Protein AF-A0A6P7SCD4-F1 (afdb_monomer_lite)

Foldseek 3Di:
DPPDPPVVVVVVVCVVVPPDPVWQPLVQLLVLLVVCLVVPNDVVLVCVCVVCVVPVPDQKDWDDRPRGPKIKIKGKDPPPVVPPDDDDVDQDWIKMWMAIDPVRQIFIAIDSDRSVRHSVRVNVSSVVSSVCSVVPVDDID

Structure (mmCIF, N/CA/C/O backbone):
data_AF-A0A6P7SCD4-F1
#
_entry.id   AF-A0A6P7SCD4-F1
#
loop_
_atom_site.group_PDB
_atom_site.id
_atom_site.type_symbol
_atom_site.label_atom_id
_atom_site.label_alt_id
_atom_site.label_comp_id
_atom_site.label_asym_id
_atom_site.label_entity_id
_atom_site.label_seq_id
_atom_site.pdbx_PDB_ins_code
_atom_site.Cartn_x
_atom_site.Cartn_y
_atom_site.Cartn_z
_atom_site.occupancy
_atom_site.B_iso_or_equiv
_atom_site.auth_seq_id
_atom_site.auth_comp_id
_atom_site.auth_asym_id
_atom_site.auth_atom_id
_atom_site.pdbx_PDB_model_num
ATOM 1 N N . MET A 1 1 ? -42.123 -0.696 -23.669 1.00 44.25 1 MET A N 1
ATOM 2 C CA . MET A 1 1 ? -41.324 -1.163 -22.516 1.00 44.25 1 MET A CA 1
ATOM 3 C C . MET A 1 1 ? -40.152 -0.216 -22.300 1.00 44.25 1 MET A C 1
ATOM 5 O O . MET A 1 1 ? -39.123 -0.370 -22.935 1.00 44.25 1 MET A O 1
ATOM 9 N N . ARG A 1 2 ? -40.316 0.814 -21.466 1.00 49.16 2 ARG A N 1
ATOM 10 C CA . ARG A 1 2 ? -39.199 1.643 -20.993 1.00 49.16 2 ARG A CA 1
ATOM 11 C C . ARG A 1 2 ? -39.027 1.356 -19.509 1.00 49.16 2 ARG A C 1
ATOM 13 O O . ARG A 1 2 ? -39.334 2.193 -18.669 1.00 49.16 2 ARG A O 1
ATOM 20 N N . LEU A 1 3 ? -38.621 0.120 -19.206 1.00 40.41 3 LEU A N 1
ATOM 21 C CA . LEU A 1 3 ? -38.104 -0.202 -17.885 1.00 40.41 3 LEU A CA 1
ATOM 22 C C . LEU A 1 3 ? -36.753 0.510 -17.752 1.00 40.41 3 LEU A C 1
ATOM 24 O O . LEU A 1 3 ? -35.711 0.026 -18.172 1.00 40.41 3 LEU A O 1
ATOM 28 N N . SER A 1 4 ? -36.840 1.708 -17.187 1.00 50.75 4 SER A N 1
ATOM 29 C CA . SER A 1 4 ? -36.096 2.024 -15.981 1.00 50.75 4 SER A CA 1
ATOM 30 C C . SER A 1 4 ? -34.569 2.099 -16.094 1.00 50.75 4 SER A C 1
ATOM 32 O O . SER A 1 4 ? -33.840 1.328 -15.479 1.00 50.75 4 SER A O 1
ATOM 34 N N . ILE A 1 5 ? -34.096 3.198 -16.688 1.00 52.06 5 ILE A N 1
ATOM 35 C CA . ILE A 1 5 ? -32.811 3.817 -16.297 1.00 52.06 5 ILE A CA 1
ATOM 36 C C . ILE A 1 5 ? -32.795 4.087 -14.776 1.00 52.06 5 ILE A C 1
ATOM 38 O O . ILE A 1 5 ? -31.764 3.960 -14.125 1.00 52.06 5 ILE A O 1
ATOM 42 N N . VAL A 1 6 ? -33.969 4.338 -14.184 1.00 51.34 6 VAL A N 1
ATOM 43 C CA . VAL A 1 6 ? -34.157 4.434 -12.729 1.00 51.34 6 VAL A CA 1
ATOM 44 C C . VAL A 1 6 ? -33.889 3.097 -12.015 1.00 51.34 6 VAL A C 1
ATOM 46 O O . VAL A 1 6 ? -33.318 3.109 -10.937 1.00 51.34 6 VAL A O 1
ATOM 49 N N . PHE A 1 7 ? -34.202 1.938 -12.611 1.00 47.56 7 PHE A N 1
ATOM 50 C CA . PHE A 1 7 ? -33.902 0.629 -12.002 1.00 47.56 7 PHE A CA 1
ATOM 51 C C . PHE A 1 7 ? -32.413 0.313 -12.065 1.00 47.56 7 PHE A C 1
ATOM 53 O O . PHE A 1 7 ? -31.911 -0.317 -11.148 1.00 47.56 7 PHE A O 1
ATOM 60 N N . LEU A 1 8 ? -31.703 0.747 -13.110 1.00 49.06 8 LEU A N 1
ATOM 61 C CA . LEU A 1 8 ? -30.249 0.581 -13.180 1.00 49.06 8 LEU A CA 1
ATOM 62 C C . LEU A 1 8 ? -29.540 1.426 -12.115 1.00 49.06 8 LEU A C 1
ATOM 64 O O . LEU A 1 8 ? -28.629 0.929 -11.463 1.00 49.06 8 LEU A O 1
ATOM 68 N N . LEU A 1 9 ? -30.003 2.656 -11.873 1.00 45.72 9 LEU A N 1
ATOM 69 C CA . LEU A 1 9 ? -29.487 3.483 -10.777 1.00 45.72 9 LEU A CA 1
ATOM 70 C C . LEU A 1 9 ? -29.832 2.904 -9.399 1.00 45.72 9 LEU A C 1
ATOM 72 O O . LEU A 1 9 ? -28.963 2.884 -8.535 1.00 45.72 9 LEU A O 1
ATOM 76 N N . VAL A 1 10 ? -31.043 2.363 -9.218 1.00 50.09 10 VAL A N 1
ATOM 77 C CA . VAL A 1 10 ? -31.446 1.680 -7.975 1.00 50.09 10 VAL A CA 1
ATOM 78 C C . VAL A 1 10 ? -30.695 0.360 -7.775 1.00 50.09 10 VAL A C 1
ATOM 80 O O . VAL A 1 10 ? -30.391 0.013 -6.646 1.00 50.09 10 VAL A O 1
ATOM 83 N N . LEU A 1 11 ? -30.333 -0.368 -8.835 1.00 46.22 11 LEU A N 1
ATOM 84 C CA . LEU A 1 11 ? -29.550 -1.606 -8.728 1.00 46.22 11 LEU A CA 1
ATOM 85 C C . LEU A 1 11 ? -28.087 -1.341 -8.370 1.00 46.22 11 LEU A C 1
ATOM 87 O O . LEU A 1 11 ? -27.510 -2.126 -7.626 1.00 46.22 11 LEU A O 1
ATOM 91 N N . VAL A 1 12 ? -27.498 -0.236 -8.839 1.00 49.31 12 VAL A N 1
ATOM 92 C CA . VAL A 1 12 ? -26.129 0.147 -8.452 1.00 49.31 12 VAL A CA 1
ATOM 93 C C . VAL A 1 12 ? -26.093 0.698 -7.023 1.00 49.31 12 VAL A C 1
ATOM 95 O O . VAL A 1 12 ? -25.154 0.396 -6.292 1.00 49.31 12 VAL A O 1
ATOM 98 N N . THR A 1 13 ? -27.123 1.425 -6.573 1.00 49.06 13 THR A N 1
ATOM 99 C CA . THR A 1 13 ? -27.209 1.848 -5.163 1.00 49.06 13 THR A 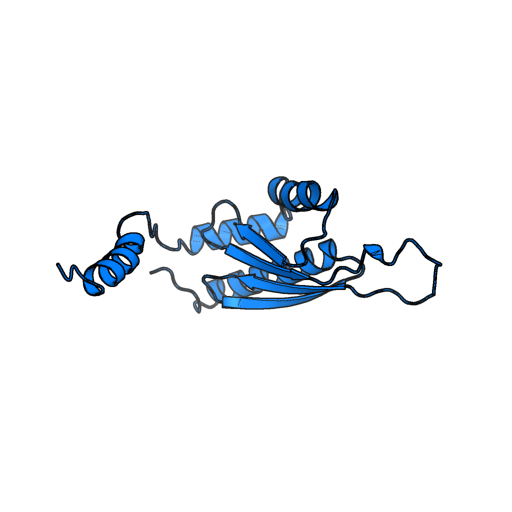CA 1
ATOM 100 C C . THR A 1 13 ? -27.624 0.712 -4.221 1.00 49.06 13 THR A C 1
ATOM 102 O O . THR A 1 13 ? -27.161 0.681 -3.084 1.00 49.06 13 THR A O 1
ATOM 105 N N . ALA A 1 14 ? -28.412 -0.266 -4.683 1.00 43.50 14 ALA A N 1
ATOM 106 C CA . ALA A 1 14 ? -28.784 -1.450 -3.904 1.00 43.50 14 ALA A CA 1
ATOM 107 C C . ALA A 1 14 ? -27.677 -2.517 -3.844 1.00 43.50 14 ALA A C 1
ATOM 109 O O . ALA A 1 14 ? -27.632 -3.271 -2.873 1.00 43.50 14 ALA A O 1
ATOM 110 N N . TYR A 1 15 ? -26.744 -2.560 -4.805 1.00 46.03 15 TYR A N 1
ATOM 111 C CA . TYR A 1 15 ? -25.574 -3.448 -4.716 1.00 46.03 15 TYR A CA 1
ATOM 112 C C . TYR A 1 15 ? -24.626 -3.068 -3.569 1.00 46.03 15 TYR A C 1
ATOM 114 O O . TYR A 1 15 ? -23.907 -3.923 -3.067 1.00 46.03 15 TYR A O 1
ATOM 122 N N . CYS A 1 16 ? -24.675 -1.821 -3.089 1.00 45.34 16 CYS A N 1
ATOM 123 C CA . CYS A 1 16 ? -24.012 -1.427 -1.842 1.00 45.34 16 CYS A CA 1
ATOM 124 C C . CYS A 1 16 ? -24.849 -1.712 -0.582 1.00 45.34 16 CYS A C 1
ATOM 126 O O . CYS A 1 16 ? -24.334 -1.561 0.521 1.00 45.34 16 CYS A O 1
ATOM 128 N N . GLN A 1 17 ? -26.125 -2.101 -0.708 1.00 44.09 17 GLN A N 1
ATOM 129 C CA . GLN A 1 17 ? -26.982 -2.423 0.440 1.00 44.09 17 GLN A CA 1
ATOM 130 C C . GLN A 1 17 ? -27.073 -3.922 0.754 1.00 44.09 17 GLN A C 1
ATOM 132 O O . GLN A 1 17 ? -27.528 -4.254 1.845 1.00 44.09 17 GLN A O 1
ATOM 137 N N . PHE A 1 18 ? -26.662 -4.822 -0.149 1.00 43.56 18 PHE A N 1
ATOM 138 C CA . PHE A 1 18 ? -26.912 -6.263 0.020 1.00 43.56 18 PHE A CA 1
ATOM 139 C C . PHE A 1 18 ? -25.687 -7.180 0.096 1.00 43.56 18 PHE A C 1
ATOM 141 O O . PHE A 1 18 ? -25.849 -8.314 0.533 1.00 43.56 18 PHE A O 1
ATOM 148 N N . ASP A 1 19 ? -24.479 -6.698 -0.193 1.00 37.69 19 ASP A N 1
ATOM 149 C CA . ASP A 1 19 ? -23.244 -7.426 0.112 1.00 37.69 19 ASP A CA 1
ATOM 150 C C . ASP A 1 19 ? -22.363 -6.557 1.009 1.00 37.69 19 ASP A C 1
ATOM 152 O O . ASP A 1 19 ? -21.518 -5.803 0.541 1.00 37.69 19 ASP A O 1
ATOM 156 N N . SER A 1 20 ? -22.623 -6.642 2.316 1.00 41.56 20 SER A N 1
ATOM 157 C CA . SER A 1 20 ? -21.670 -6.319 3.378 1.00 41.56 20 SER A CA 1
ATOM 158 C C . SER A 1 20 ? -20.832 -5.046 3.151 1.00 41.56 20 SER A C 1
ATOM 160 O O . SER A 1 20 ? -19.620 -5.090 2.945 1.00 41.56 20 SER A O 1
ATOM 162 N N . CYS A 1 21 ? -21.447 -3.877 3.340 1.00 44.00 21 CYS A N 1
ATOM 163 C CA . CYS A 1 21 ? -20.748 -2.837 4.094 1.00 44.00 21 CYS A CA 1
ATOM 164 C C . CYS A 1 21 ? -20.690 -3.293 5.566 1.00 44.00 21 CYS A C 1
ATOM 166 O O . CYS A 1 21 ? -21.303 -2.671 6.432 1.00 44.00 21 CYS A O 1
ATOM 168 N N . GLU A 1 22 ? -20.023 -4.418 5.857 1.00 46.44 22 GLU A N 1
ATOM 169 C CA . GLU A 1 22 ? -19.469 -4.639 7.190 1.00 46.44 22 GLU A CA 1
ATOM 170 C C . GLU A 1 22 ? -18.603 -3.416 7.456 1.00 46.44 22 GLU A C 1
ATOM 172 O O . GLU A 1 22 ? -17.693 -3.106 6.681 1.00 46.44 22 GLU A O 1
ATOM 177 N N . GLY A 1 23 ? -19.021 -2.649 8.465 1.00 52.06 23 GLY A N 1
ATOM 178 C CA . GLY A 1 23 ? -18.502 -1.326 8.759 1.00 52.06 23 GLY A CA 1
ATOM 179 C C . GLY A 1 23 ? -16.988 -1.319 8.683 1.00 52.06 23 GLY A C 1
ATOM 180 O O . GLY A 1 23 ? -16.331 -2.288 9.061 1.00 52.06 23 GLY A O 1
ATOM 181 N N . PHE A 1 24 ? -16.439 -0.228 8.157 1.00 63.69 24 PHE A N 1
ATOM 182 C CA . PHE A 1 24 ? -15.015 0.046 8.225 1.00 63.69 24 PHE A CA 1
ATOM 183 C C . PHE A 1 24 ? -14.597 0.016 9.704 1.00 63.69 24 PHE A C 1
ATOM 185 O O . PHE A 1 24 ? -14.649 1.035 10.394 1.00 63.69 24 PHE A O 1
ATOM 192 N N . ASP A 1 25 ? -14.253 -1.170 10.213 1.00 76.88 25 ASP A N 1
ATOM 193 C CA . ASP A 1 25 ? -13.822 -1.356 11.587 1.00 76.88 25 ASP A CA 1
ATOM 194 C C . ASP A 1 25 ? -12.429 -0.757 11.660 1.00 76.88 25 ASP A C 1
ATOM 196 O O . ASP A 1 25 ? -11.422 -1.352 11.261 1.00 76.88 25 ASP A O 1
ATOM 200 N N . VAL A 1 26 ? -12.407 0.490 12.114 1.00 78.00 26 VAL A N 1
ATOM 201 C CA . VAL A 1 26 ? -11.209 1.304 12.246 1.00 78.00 26 VAL A CA 1
ATOM 202 C C . VAL A 1 26 ? -10.177 0.606 13.122 1.00 78.00 26 VAL A C 1
ATOM 204 O O . VAL A 1 26 ? -8.990 0.670 12.817 1.00 78.00 26 VAL A O 1
ATOM 207 N N . GLN A 1 27 ? -10.607 -0.077 14.186 1.00 81.88 27 GLN A N 1
ATOM 208 C CA . GLN A 1 27 ? -9.703 -0.719 15.140 1.00 81.88 27 GLN A CA 1
ATOM 209 C C . GLN A 1 27 ? -9.088 -1.981 14.540 1.00 81.88 27 GLN A C 1
ATOM 211 O O . GLN A 1 27 ? -7.870 -2.164 14.604 1.00 81.88 27 GLN A O 1
ATOM 216 N N . GLN A 1 28 ? -9.900 -2.817 13.890 1.00 83.06 28 GLN A N 1
ATOM 217 C CA . GLN A 1 28 ? -9.404 -3.983 13.160 1.00 83.06 28 GLN A CA 1
ATOM 218 C C . GLN A 1 28 ? -8.483 -3.565 12.006 1.00 83.06 28 GLN A C 1
ATOM 220 O O . GLN A 1 28 ? -7.412 -4.149 11.823 1.00 83.06 28 GLN A O 1
ATOM 225 N N . THR A 1 29 ? -8.871 -2.533 11.255 1.00 82.25 29 THR A N 1
ATOM 226 C CA . THR A 1 29 ? -8.088 -1.994 10.136 1.00 82.25 29 THR A CA 1
ATOM 227 C C . THR A 1 29 ? -6.752 -1.445 10.625 1.00 82.25 29 THR A C 1
ATOM 229 O O . THR A 1 29 ? -5.715 -1.798 10.070 1.00 82.25 29 THR A O 1
ATOM 232 N N . LEU A 1 30 ? -6.746 -0.664 11.708 1.00 85.50 30 LEU A N 1
ATOM 233 C CA . LEU A 1 30 ? -5.531 -0.142 12.335 1.00 85.50 30 LEU A CA 1
ATOM 234 C C . LEU A 1 30 ? -4.606 -1.268 12.810 1.00 85.50 30 LEU A C 1
ATOM 236 O O . LEU A 1 30 ? -3.411 -1.251 12.514 1.00 85.50 30 LEU A O 1
ATOM 240 N N . ALA A 1 31 ? -5.149 -2.279 13.494 1.00 86.81 31 ALA A N 1
ATOM 241 C CA . ALA A 1 31 ? -4.373 -3.428 13.955 1.00 86.81 31 ALA A CA 1
ATOM 242 C C . ALA A 1 31 ? -3.723 -4.185 12.785 1.00 86.81 31 ALA A C 1
ATOM 244 O O . ALA A 1 31 ? -2.564 -4.596 12.871 1.00 86.81 31 ALA A O 1
ATOM 245 N N . LYS A 1 32 ? -4.443 -4.329 11.667 1.00 86.62 32 LYS A N 1
ATOM 246 C CA . LYS A 1 32 ? -3.926 -4.981 10.459 1.00 86.62 32 LYS A CA 1
ATOM 247 C C . LYS A 1 32 ? -2.908 -4.135 9.708 1.00 86.62 32 LYS A C 1
ATOM 249 O O . LYS A 1 32 ? -1.917 -4.689 9.240 1.00 86.62 32 LYS A O 1
ATOM 254 N N . ILE A 1 33 ? -3.098 -2.818 9.632 1.00 85.69 33 ILE A N 1
ATOM 255 C CA . ILE A 1 33 ? -2.094 -1.902 9.076 1.00 85.69 33 ILE A CA 1
ATOM 256 C C . ILE A 1 33 ? -0.788 -2.024 9.863 1.00 85.69 33 ILE A C 1
ATOM 258 O O . ILE A 1 33 ? 0.253 -2.273 9.258 1.00 85.69 33 ILE A O 1
ATOM 262 N N . ARG A 1 34 ? -0.847 -1.945 11.198 1.00 87.44 34 ARG A N 1
ATOM 263 C CA . ARG A 1 34 ? 0.328 -2.107 12.069 1.00 87.44 34 ARG A CA 1
ATOM 264 C C . ARG A 1 34 ? 1.011 -3.450 11.864 1.00 87.44 34 ARG A C 1
ATOM 266 O O . ARG A 1 34 ? 2.220 -3.500 11.667 1.00 87.44 34 ARG A O 1
ATOM 273 N N . GLU A 1 35 ? 0.234 -4.531 11.812 1.00 87.06 35 GLU A N 1
ATOM 274 C CA . GLU A 1 35 ? 0.763 -5.867 11.536 1.00 87.06 35 GLU A CA 1
ATOM 275 C C . GLU A 1 35 ? 1.519 -5.922 10.194 1.00 87.06 35 GLU A C 1
ATOM 277 O O . GLU A 1 35 ? 2.609 -6.494 10.126 1.00 87.06 35 GLU A O 1
ATOM 282 N N . VAL A 1 36 ? 0.968 -5.317 9.137 1.00 84.94 36 VAL A N 1
ATOM 283 C CA . VAL A 1 36 ? 1.597 -5.254 7.806 1.00 84.94 36 VAL A CA 1
ATOM 284 C C . VAL A 1 36 ? 2.847 -4.370 7.808 1.00 84.94 36 VAL A C 1
ATOM 286 O O . VAL A 1 36 ? 3.828 -4.709 7.143 1.00 84.94 36 VAL A O 1
ATOM 289 N N . LEU A 1 37 ? 2.845 -3.261 8.548 1.00 85.31 37 LEU A N 1
ATOM 290 C CA . LEU A 1 37 ? 3.995 -2.363 8.660 1.00 85.31 37 LEU A CA 1
ATOM 291 C C . LEU A 1 37 ? 5.149 -2.995 9.454 1.00 85.31 37 LEU A C 1
ATOM 293 O O . LEU A 1 37 ? 6.304 -2.843 9.053 1.00 85.31 37 LEU A O 1
ATOM 297 N N . GLU A 1 38 ? 4.855 -3.739 10.524 1.00 85.12 38 GLU A N 1
ATOM 298 C CA . GLU A 1 38 ? 5.856 -4.406 11.371 1.00 85.12 38 GLU A CA 1
ATOM 299 C C . GLU A 1 38 ? 6.415 -5.686 10.741 1.00 85.12 38 GLU A C 1
ATOM 301 O O . GLU A 1 38 ? 7.630 -5.875 10.662 1.00 85.12 38 GLU A O 1
ATOM 306 N N . LYS A 1 39 ? 5.536 -6.588 10.283 1.00 83.31 39 LYS A N 1
ATOM 307 C CA . LYS A 1 39 ? 5.940 -7.892 9.721 1.00 83.31 39 LYS A CA 1
ATOM 308 C C . LYS A 1 39 ? 6.344 -7.793 8.249 1.00 83.31 39 LYS A C 1
ATOM 310 O O . LYS A 1 39 ? 6.849 -8.762 7.673 1.00 83.31 39 LYS A O 1
ATOM 315 N N . GLY A 1 40 ? 6.124 -6.628 7.645 1.00 74.88 40 GLY A N 1
ATOM 316 C CA . GLY A 1 40 ? 6.241 -6.404 6.218 1.00 74.88 40 GLY A CA 1
ATOM 317 C C . GLY A 1 40 ? 5.083 -7.027 5.442 1.00 74.88 40 GLY A C 1
ATOM 318 O O . GLY A 1 40 ? 4.272 -7.809 5.944 1.00 74.88 40 GLY A O 1
ATOM 319 N N . PHE A 1 41 ? 5.026 -6.701 4.155 1.00 71.19 41 PHE A N 1
ATOM 320 C CA . PHE A 1 41 ? 4.004 -7.245 3.282 1.00 71.19 41 PHE A CA 1
ATOM 321 C C . PHE A 1 41 ? 4.170 -8.772 3.141 1.00 71.19 41 PHE A C 1
ATOM 323 O O . PHE A 1 41 ? 5.185 -9.264 2.638 1.00 71.19 41 PHE A O 1
ATOM 330 N N . GLY A 1 42 ? 3.180 -9.525 3.634 1.00 65.12 42 GLY A N 1
ATOM 331 C CA . GLY A 1 42 ? 3.250 -10.980 3.796 1.00 65.12 42 GLY A CA 1
ATOM 332 C C . GLY A 1 42 ? 3.421 -11.778 2.496 1.00 65.12 42 GLY A C 1
ATOM 333 O O . GLY A 1 42 ? 3.513 -11.245 1.389 1.00 65.12 42 GLY A O 1
ATOM 334 N N . ASN A 1 43 ? 3.412 -13.111 2.610 1.00 64.56 43 ASN A N 1
ATOM 335 C CA . ASN A 1 43 ? 3.633 -14.011 1.470 1.00 64.56 43 ASN A CA 1
ATOM 336 C C . ASN A 1 43 ? 2.646 -13.811 0.311 1.00 64.56 43 ASN A C 1
ATOM 338 O O . ASN A 1 43 ? 3.011 -14.101 -0.821 1.00 64.56 43 ASN A O 1
ATOM 342 N N . LYS A 1 44 ? 1.425 -13.314 0.550 1.00 62.38 44 LYS A N 1
ATOM 343 C CA . LYS A 1 44 ? 0.468 -12.995 -0.522 1.00 62.38 44 LYS A CA 1
ATOM 344 C C . LYS A 1 44 ? 0.910 -11.787 -1.341 1.00 62.38 44 LYS A C 1
ATOM 346 O O . LYS A 1 44 ? 0.827 -11.840 -2.557 1.00 62.38 44 LYS A O 1
ATOM 351 N N . PHE A 1 45 ? 1.463 -10.760 -0.703 1.00 65.44 45 PHE A N 1
ATOM 352 C CA . PHE A 1 45 ? 2.056 -9.619 -1.393 1.00 65.44 45 PHE A CA 1
ATOM 353 C C . PHE A 1 45 ? 3.333 -10.041 -2.113 1.00 65.44 45 PHE A C 1
ATOM 355 O O . PHE A 1 45 ? 3.486 -9.775 -3.297 1.00 65.44 45 PHE A O 1
ATOM 362 N N . LYS A 1 46 ? 4.203 -10.825 -1.462 1.00 63.84 46 LYS A N 1
ATOM 363 C CA . LYS A 1 46 ? 5.345 -11.433 -2.156 1.00 63.84 46 LYS A CA 1
ATOM 364 C C . LYS A 1 46 ? 4.904 -12.293 -3.333 1.00 63.84 46 LYS A C 1
ATOM 366 O O . LYS A 1 46 ? 5.577 -12.238 -4.336 1.00 63.84 46 LYS A O 1
ATOM 371 N N . LYS A 1 47 ? 3.797 -13.040 -3.259 1.00 63.78 47 LYS A N 1
ATOM 372 C CA . LYS A 1 47 ? 3.243 -13.843 -4.367 1.00 63.78 47 LYS A CA 1
ATOM 373 C C . LYS A 1 47 ? 2.543 -13.011 -5.434 1.00 63.78 47 LYS A C 1
ATOM 375 O O . LYS A 1 47 ? 2.645 -13.379 -6.592 1.00 63.78 47 LYS A O 1
ATOM 380 N N . PHE A 1 48 ? 1.865 -11.926 -5.073 1.00 63.28 48 PHE A N 1
ATOM 381 C CA . PHE A 1 48 ? 1.329 -10.950 -6.016 1.00 63.28 48 PHE A CA 1
ATOM 382 C C . PHE A 1 48 ? 2.497 -10.384 -6.811 1.00 63.28 48 PHE A C 1
ATOM 384 O O . PHE A 1 48 ? 2.571 -10.573 -8.017 1.00 63.28 48 PHE A O 1
ATOM 391 N 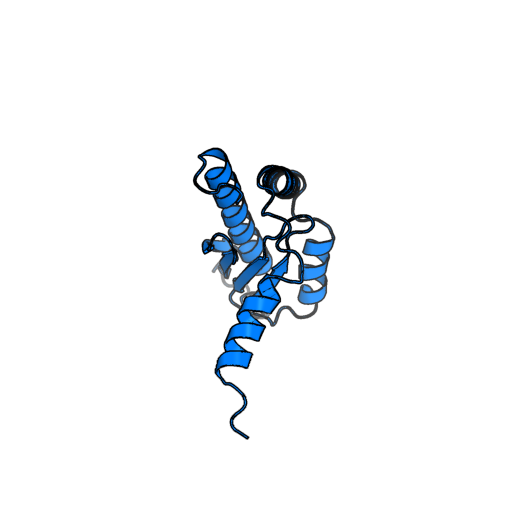N . PHE A 1 49 ? 3.513 -9.872 -6.118 1.00 61.09 49 PHE A N 1
ATOM 392 C CA . PHE A 1 49 ? 4.698 -9.391 -6.795 1.00 61.09 49 PHE A CA 1
ATOM 393 C C . PHE A 1 49 ? 5.477 -10.506 -7.481 1.00 61.09 49 PHE A C 1
ATOM 395 O O . PHE A 1 49 ? 5.961 -10.256 -8.559 1.00 61.09 49 PHE A O 1
ATOM 402 N N . HIS A 1 50 ? 5.558 -11.731 -6.953 1.00 56.22 50 HIS A N 1
ATOM 403 C CA . HIS A 1 50 ? 6.341 -12.826 -7.539 1.00 56.22 50 HIS A CA 1
ATOM 404 C C . HIS A 1 50 ? 5.665 -13.454 -8.768 1.00 56.22 50 HIS A C 1
ATOM 406 O O . HIS A 1 50 ? 6.316 -13.712 -9.780 1.00 56.22 50 HIS A O 1
ATOM 412 N N . GLY A 1 51 ? 4.349 -13.655 -8.699 1.00 53.69 51 GLY A N 1
ATOM 413 C CA . GLY A 1 51 ? 3.508 -14.089 -9.812 1.00 53.69 51 GLY A CA 1
ATOM 414 C C . GLY A 1 51 ? 3.510 -13.066 -10.940 1.00 53.69 51 GLY A C 1
ATOM 415 O O . GLY A 1 51 ? 3.549 -13.453 -12.105 1.00 53.69 51 GLY A O 1
ATOM 416 N N . ILE A 1 52 ? 3.602 -11.782 -10.590 1.00 50.03 52 ILE A N 1
ATOM 417 C CA . ILE A 1 52 ? 3.809 -10.719 -11.561 1.00 50.03 52 ILE A CA 1
ATOM 418 C C . ILE A 1 52 ? 5.314 -10.577 -11.921 1.00 50.03 52 ILE A C 1
ATOM 420 O O . ILE A 1 52 ? 5.611 -10.300 -13.066 1.00 50.03 52 ILE A O 1
ATOM 424 N N . THR A 1 53 ? 6.308 -10.905 -11.076 1.00 49.19 53 THR A N 1
ATOM 425 C CA . THR A 1 53 ? 7.764 -10.757 -11.375 1.00 49.19 53 THR A CA 1
ATOM 426 C C . THR A 1 53 ? 8.272 -11.686 -12.465 1.00 49.19 53 THR A C 1
ATOM 428 O O . THR A 1 53 ? 9.330 -11.431 -13.032 1.00 49.19 53 THR A O 1
ATOM 431 N N . LYS A 1 54 ? 7.541 -12.756 -12.801 1.00 48.47 54 LYS A N 1
ATOM 432 C CA . LYS A 1 54 ? 7.911 -13.554 -13.975 1.00 48.47 54 LYS A CA 1
ATOM 433 C C . LYS A 1 54 ? 7.664 -12.774 -15.278 1.00 48.47 54 LYS A C 1
ATOM 435 O O . LYS A 1 54 ? 8.307 -13.089 -16.273 1.00 48.47 54 LYS A O 1
ATOM 440 N N . PHE A 1 55 ? 6.794 -11.752 -15.243 1.00 44.47 55 PHE A N 1
ATOM 441 C CA . PHE A 1 55 ? 6.439 -10.837 -16.333 1.00 44.47 55 PHE A CA 1
ATOM 442 C C . PHE A 1 55 ? 5.803 -9.528 -15.801 1.00 44.47 55 PHE A C 1
ATOM 444 O O . PHE A 1 55 ? 4.627 -9.277 -16.067 1.00 44.47 55 PHE A O 1
ATOM 451 N N . PHE A 1 56 ? 6.529 -8.671 -15.067 1.00 53.69 56 PHE A N 1
ATOM 452 C CA . PHE A 1 56 ? 5.984 -7.380 -14.595 1.00 53.69 56 PHE A CA 1
ATOM 453 C C . PHE A 1 56 ? 5.993 -6.390 -15.767 1.00 53.69 56 PHE A C 1
ATOM 455 O O . PHE A 1 56 ? 6.722 -5.413 -15.785 1.00 53.69 56 PHE A O 1
ATOM 462 N N . LYS A 1 57 ? 5.206 -6.695 -16.804 1.00 53.56 57 LYS A N 1
ATOM 463 C CA . LYS A 1 57 ? 4.859 -5.759 -17.882 1.00 53.56 57 LYS A CA 1
ATOM 464 C C . LYS A 1 57 ? 3.754 -4.798 -17.450 1.00 53.56 57 LYS A C 1
ATOM 466 O O . LYS A 1 57 ? 3.470 -3.826 -18.142 1.00 53.56 57 LYS A O 1
ATOM 471 N N . GLU A 1 58 ? 3.079 -5.110 -16.348 1.00 60.50 58 GLU A N 1
ATOM 472 C CA . GLU A 1 58 ? 1.956 -4.331 -15.860 1.00 60.50 58 GLU A CA 1
ATOM 473 C C . GLU A 1 58 ? 2.473 -3.109 -15.098 1.00 60.50 58 GLU A C 1
ATOM 475 O O . GLU A 1 58 ? 2.898 -3.179 -13.945 1.00 60.50 58 GLU A O 1
ATOM 480 N N . ILE A 1 59 ? 2.426 -1.969 -15.784 1.00 73.00 59 ILE A N 1
ATOM 481 C CA . ILE A 1 59 ? 2.679 -0.628 -15.242 1.00 73.00 59 ILE A CA 1
ATOM 482 C C . ILE A 1 59 ? 1.579 -0.167 -14.279 1.00 73.00 59 ILE A C 1
ATOM 484 O O . ILE A 1 59 ? 1.637 0.933 -13.747 1.00 73.00 59 ILE A O 1
ATOM 488 N N . ASN A 1 60 ? 0.528 -0.961 -14.084 1.00 82.06 60 ASN A N 1
ATOM 489 C CA . ASN A 1 60 ? -0.573 -0.652 -13.191 1.00 82.06 60 ASN A CA 1
ATOM 490 C C . ASN A 1 60 ? -1.187 -1.928 -12.617 1.00 82.06 60 ASN A C 1
ATOM 492 O O . ASN A 1 60 ? -1.085 -2.999 -13.202 1.00 82.06 60 ASN A O 1
ATOM 496 N N . GLY A 1 61 ? -1.827 -1.817 -11.458 1.00 83.62 61 GLY A N 1
ATOM 497 C CA . GLY A 1 61 ? -2.479 -2.960 -10.838 1.00 83.62 61 GLY A CA 1
ATOM 498 C C . GLY A 1 61 ? -3.238 -2.592 -9.576 1.00 83.62 61 GLY A C 1
ATOM 499 O O . GLY A 1 61 ? -3.211 -1.448 -9.115 1.00 83.62 61 GLY A O 1
ATOM 500 N N . LYS A 1 62 ? -3.948 -3.579 -9.029 1.00 86.06 62 LYS A N 1
ATOM 501 C CA . LYS A 1 62 ? -4.738 -3.434 -7.806 1.00 86.06 62 LYS A CA 1
ATOM 502 C C . LYS A 1 62 ? -4.558 -4.646 -6.907 1.00 86.06 62 LYS A C 1
ATOM 504 O O . LYS A 1 62 ? -4.531 -5.773 -7.399 1.00 86.06 62 LYS A O 1
ATOM 509 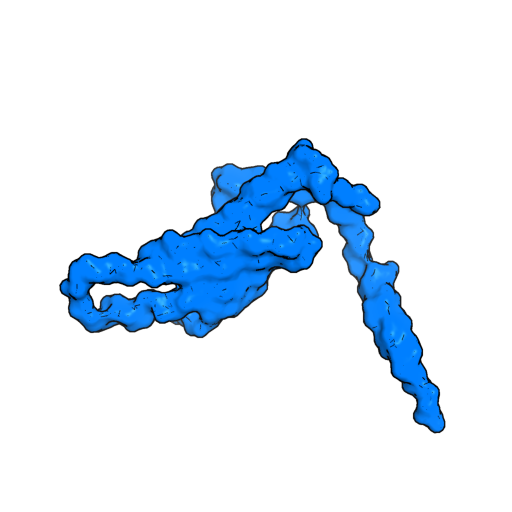N N . PHE A 1 63 ? -4.476 -4.424 -5.603 1.00 82.12 63 PHE A N 1
ATOM 510 C CA . PHE A 1 63 ? -4.466 -5.492 -4.609 1.00 82.12 63 PHE A CA 1
ATOM 511 C C . PHE A 1 63 ? -5.163 -5.051 -3.321 1.00 82.12 63 PHE A C 1
ATOM 513 O O . PHE A 1 63 ? -5.214 -3.869 -2.988 1.00 82.12 63 PHE A O 1
ATOM 520 N N . VAL A 1 64 ? -5.709 -6.025 -2.598 1.00 84.44 64 VAL A N 1
ATOM 521 C CA . VAL A 1 64 ? -6.398 -5.816 -1.319 1.00 84.44 64 VAL A CA 1
ATOM 522 C C . VAL A 1 64 ? -5.422 -6.079 -0.175 1.00 84.44 64 VAL A C 1
ATOM 524 O O . VAL A 1 64 ? -4.587 -6.986 -0.271 1.00 84.44 64 VAL A O 1
ATOM 527 N N . ILE A 1 65 ? -5.528 -5.305 0.904 1.00 80.25 65 ILE A N 1
ATOM 528 C CA . ILE A 1 65 ? -4.815 -5.586 2.153 1.00 80.25 65 ILE A CA 1
ATOM 529 C C . ILE A 1 65 ? -5.641 -6.590 2.963 1.00 80.25 65 ILE A C 1
ATOM 531 O O . ILE A 1 65 ? -6.724 -6.273 3.451 1.00 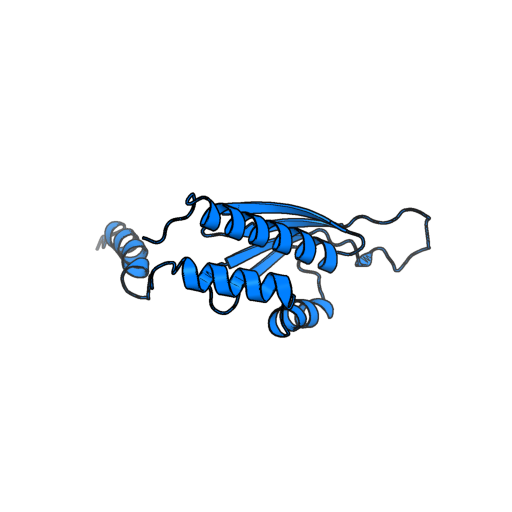80.25 65 ILE A O 1
ATOM 535 N N . ASP A 1 66 ? -5.129 -7.817 3.087 1.00 77.44 66 ASP A N 1
ATOM 536 C CA . ASP A 1 66 ? -5.828 -8.922 3.750 1.00 77.44 66 ASP A CA 1
ATOM 537 C C . ASP A 1 66 ? -6.312 -8.557 5.161 1.00 77.44 66 ASP A C 1
ATOM 539 O O . ASP A 1 66 ? -5.551 -8.060 5.992 1.00 77.44 66 ASP A O 1
ATOM 543 N N . GLY A 1 67 ? -7.577 -8.869 5.449 1.00 74.31 67 GLY A N 1
ATOM 544 C CA . GLY A 1 67 ? -8.193 -8.584 6.746 1.00 74.31 67 GLY A CA 1
ATOM 545 C C . GLY A 1 67 ? -8.623 -7.128 6.935 1.00 74.31 67 GLY A C 1
ATOM 546 O O . GLY A 1 67 ? -9.010 -6.772 8.047 1.00 74.31 67 GLY A O 1
ATOM 547 N N . THR A 1 68 ? -8.570 -6.315 5.877 1.00 79.38 68 THR A N 1
ATOM 548 C CA . THR A 1 68 ? -9.087 -4.941 5.843 1.00 79.38 68 THR A CA 1
ATOM 549 C C . THR A 1 68 ? -9.927 -4.718 4.582 1.00 79.38 68 THR A C 1
ATOM 551 O O . THR A 1 68 ? -9.745 -5.439 3.595 1.00 79.38 68 THR A O 1
ATOM 554 N N . PRO A 1 69 ? -10.792 -3.693 4.560 1.00 81.38 69 PRO A N 1
ATOM 555 C CA . PRO A 1 69 ? -11.488 -3.285 3.343 1.00 81.38 69 PRO A CA 1
ATOM 556 C C . PRO A 1 69 ? -10.598 -2.478 2.376 1.00 81.38 69 PRO A C 1
ATOM 558 O O . PRO A 1 69 ? -11.053 -2.118 1.295 1.00 81.38 69 PRO A O 1
ATOM 561 N N . LEU A 1 70 ? -9.341 -2.174 2.733 1.00 83.25 70 LEU A N 1
ATOM 562 C CA . LEU A 1 70 ? -8.480 -1.287 1.947 1.00 83.25 70 LEU A CA 1
ATOM 563 C C . LEU A 1 70 ? -8.077 -1.915 0.612 1.00 83.25 70 LEU A C 1
ATOM 565 O O . LEU A 1 70 ? -7.543 -3.032 0.552 1.00 83.25 70 LEU A O 1
ATOM 569 N N . VAL A 1 71 ? -8.248 -1.139 -0.457 1.00 86.88 71 VAL A N 1
ATOM 570 C CA . VAL A 1 71 ? -7.867 -1.538 -1.814 1.00 86.88 71 VAL A CA 1
ATOM 571 C C . VAL A 1 71 ? -6.826 -0.569 -2.342 1.00 86.88 71 VAL A C 1
ATOM 573 O O . VAL A 1 71 ? -7.091 0.616 -2.539 1.00 86.88 71 VAL A O 1
ATOM 576 N N . ILE A 1 72 ? -5.637 -1.094 -2.616 1.00 87.50 72 ILE A N 1
ATOM 577 C CA . ILE A 1 72 ? -4.512 -0.336 -3.141 1.00 87.50 72 ILE A CA 1
ATOM 578 C C . ILE A 1 72 ? -4.488 -0.458 -4.660 1.00 87.50 72 ILE A C 1
ATOM 580 O O . ILE A 1 72 ? -4.449 -1.558 -5.208 1.00 87.50 72 ILE A O 1
ATOM 584 N N . THR A 1 73 ? -4.474 0.680 -5.341 1.00 89.62 73 THR A N 1
ATOM 585 C CA . THR A 1 73 ? -4.189 0.796 -6.774 1.00 89.62 73 THR A CA 1
ATOM 586 C C . THR A 1 73 ? -2.803 1.397 -6.950 1.00 89.62 73 THR A C 1
ATOM 588 O O . THR A 1 73 ? -2.471 2.366 -6.271 1.00 89.62 73 THR A O 1
ATOM 591 N N . PHE A 1 74 ? -2.001 0.862 -7.866 1.00 87.19 74 PHE A N 1
ATOM 592 C CA . PHE A 1 74 ? -0.688 1.415 -8.185 1.00 87.19 74 PHE A CA 1
ATOM 593 C C . PHE A 1 74 ? -0.514 1.662 -9.682 1.00 87.19 74 PHE A C 1
ATOM 595 O O . PHE A 1 74 ? -1.133 0.995 -10.513 1.00 87.19 74 PHE A O 1
ATOM 602 N N . PHE A 1 75 ? 0.362 2.611 -9.993 1.00 87.88 75 PHE A N 1
ATOM 603 C CA . PHE A 1 75 ? 0.942 2.876 -11.300 1.00 87.88 75 PHE A CA 1
ATOM 604 C C . PHE A 1 75 ? 2.462 2.973 -11.130 1.00 87.88 75 PHE A C 1
ATOM 606 O O . PHE A 1 75 ? 2.921 3.641 -10.209 1.00 87.88 75 PHE A O 1
ATOM 613 N N . ALA A 1 76 ? 3.249 2.304 -11.962 1.00 83.75 76 ALA A N 1
ATOM 614 C CA . ALA A 1 76 ? 4.704 2.325 -11.889 1.00 83.75 76 ALA A CA 1
ATOM 615 C C . ALA A 1 76 ? 5.320 2.178 -13.280 1.00 83.75 76 ALA A C 1
ATOM 617 O O . ALA A 1 76 ? 4.793 1.449 -14.119 1.00 83.75 76 ALA A O 1
ATOM 618 N N . ASP A 1 77 ? 6.447 2.842 -13.509 1.00 75.81 77 ASP A N 1
ATOM 619 C CA . ASP A 1 77 ? 7.122 2.789 -14.805 1.00 75.81 77 ASP A CA 1
ATOM 620 C C . ASP A 1 77 ? 7.910 1.482 -14.980 1.00 75.81 77 ASP A C 1
ATOM 622 O O . ASP A 1 77 ? 8.583 1.020 -14.054 1.00 75.81 77 ASP A O 1
ATOM 626 N N . ASP A 1 78 ? 7.892 0.926 -16.200 1.00 72.81 78 ASP A N 1
ATOM 627 C CA . ASP A 1 78 ? 8.784 -0.175 -16.585 1.00 72.81 78 ASP A CA 1
ATOM 628 C C . ASP A 1 78 ? 10.215 0.356 -16.742 1.00 72.81 78 ASP A C 1
ATOM 630 O O . ASP A 1 78 ? 10.629 0.911 -17.768 1.00 72.81 78 ASP A O 1
ATOM 634 N N . CYS A 1 79 ? 10.966 0.215 -15.661 1.00 72.06 79 CYS A N 1
ATOM 635 C CA . CYS A 1 79 ? 12.364 0.602 -15.569 1.00 72.06 79 CYS A CA 1
ATOM 636 C C . CYS A 1 79 ? 13.314 -0.610 -15.552 1.00 72.06 79 CYS A C 1
ATOM 638 O O . CYS A 1 79 ? 14.518 -0.443 -15.760 1.00 72.06 79 CYS A O 1
ATOM 640 N N . GLU A 1 80 ? 12.798 -1.824 -15.329 1.00 62.78 80 GLU A N 1
ATOM 641 C CA . GLU A 1 80 ? 13.606 -3.038 -15.159 1.00 62.78 80 GLU A CA 1
ATOM 642 C C . GLU A 1 80 ? 14.068 -3.614 -16.511 1.00 62.78 80 GLU A C 1
ATOM 644 O O . GLU A 1 80 ? 15.180 -4.146 -16.604 1.00 62.78 80 GLU A O 1
ATOM 649 N N . MET A 1 81 ? 13.306 -3.421 -17.601 1.00 53.62 81 MET A N 1
ATOM 650 C CA . MET A 1 81 ? 13.714 -3.876 -18.942 1.00 53.62 81 MET A CA 1
ATOM 651 C C . MET A 1 81 ? 14.971 -3.181 -19.500 1.00 53.62 81 MET A C 1
ATOM 653 O O . MET A 1 81 ? 15.611 -3.711 -20.410 1.00 53.62 81 MET A O 1
ATOM 657 N N . LYS A 1 82 ? 15.394 -2.031 -18.956 1.00 51.00 82 LYS A N 1
ATOM 658 C CA . LYS A 1 82 ? 16.555 -1.274 -19.474 1.00 51.00 82 LYS A CA 1
ATOM 659 C C . LYS A 1 82 ? 17.925 -1.812 -19.020 1.00 51.00 82 LYS A C 1
ATOM 661 O O . LYS A 1 82 ? 18.948 -1.321 -19.491 1.00 51.00 82 LYS A O 1
ATOM 666 N N . ILE A 1 83 ? 17.981 -2.842 -18.165 1.00 52.28 83 ILE A N 1
ATOM 667 C CA . ILE A 1 83 ? 19.229 -3.345 -17.542 1.00 52.28 83 ILE A CA 1
ATOM 668 C C . ILE A 1 83 ? 19.913 -4.465 -18.369 1.00 52.28 83 ILE A C 1
ATOM 670 O O . ILE A 1 83 ? 20.846 -5.114 -17.909 1.00 52.28 83 ILE A O 1
ATOM 674 N N . THR A 1 84 ? 19.521 -4.709 -19.625 1.00 49.75 84 THR A N 1
ATOM 675 C CA . THR A 1 84 ? 20.230 -5.672 -20.507 1.00 49.75 84 THR A CA 1
ATOM 676 C C . THR A 1 84 ? 21.321 -5.046 -21.383 1.00 49.75 84 THR A C 1
ATOM 678 O O . THR A 1 84 ? 22.056 -5.768 -22.053 1.00 49.75 84 THR A O 1
ATOM 681 N N . GLY A 1 85 ? 21.500 -3.721 -21.356 1.00 47.19 85 GLY A N 1
ATOM 682 C CA . GLY A 1 85 ? 22.447 -3.026 -22.229 1.00 47.19 85 GLY A CA 1
ATOM 683 C C . GLY A 1 85 ? 23.30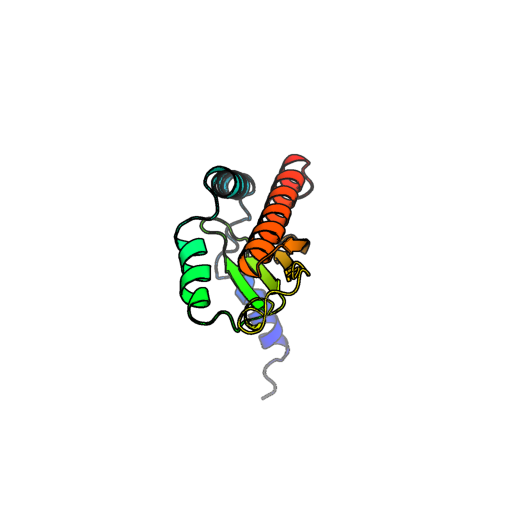9 -2.005 -21.498 1.00 47.19 85 GLY A C 1
ATOM 684 O O . GLY A 1 85 ? 22.910 -0.860 -21.367 1.00 47.19 85 GLY A O 1
ATOM 685 N N . LYS A 1 86 ? 24.531 -2.414 -21.132 1.00 46.00 86 LYS A N 1
ATOM 686 C CA . LYS A 1 86 ? 25.658 -1.575 -20.676 1.00 46.00 86 LYS A CA 1
ATOM 687 C C . LYS A 1 86 ? 25.425 -0.805 -19.364 1.00 46.00 86 LYS A C 1
ATOM 689 O O . LYS A 1 86 ? 24.626 0.114 -19.273 1.00 46.00 86 LYS A O 1
ATOM 694 N N . ARG A 1 87 ? 26.247 -1.142 -18.361 1.00 46.66 87 ARG A N 1
ATOM 695 C CA . ARG A 1 87 ? 26.465 -0.386 -17.117 1.00 46.66 87 ARG A CA 1
ATOM 696 C C . ARG A 1 87 ? 26.901 1.055 -17.428 1.00 46.66 87 ARG A C 1
ATOM 698 O O . ARG A 1 87 ? 28.092 1.345 -17.480 1.00 46.66 87 ARG A O 1
ATOM 705 N N . GLY A 1 88 ? 25.947 1.945 -17.668 1.00 48.28 88 GLY A N 1
ATOM 706 C CA . GLY A 1 88 ? 26.136 3.381 -17.516 1.00 48.28 88 GLY A CA 1
ATOM 707 C C . GLY A 1 88 ? 25.949 3.741 -16.045 1.00 48.28 88 GLY A C 1
ATOM 708 O O . GLY A 1 88 ? 25.044 3.224 -15.402 1.00 48.28 88 GLY A O 1
ATOM 709 N N . LEU A 1 89 ? 26.796 4.622 -15.521 1.00 50.75 89 LEU A N 1
ATOM 710 C CA . LEU A 1 89 ? 26.800 5.157 -14.150 1.00 50.75 89 LEU A CA 1
ATOM 711 C C . LEU A 1 89 ? 25.521 5.923 -13.725 1.00 50.75 89 LEU A C 1
ATOM 713 O O . LEU A 1 89 ? 25.540 6.633 -12.725 1.00 50.75 89 LEU A O 1
ATOM 717 N N . PHE A 1 90 ? 24.417 5.802 -14.461 1.00 57.69 90 PHE A N 1
ATOM 718 C CA . PHE A 1 90 ? 23.146 6.430 -14.124 1.00 57.69 90 PHE A CA 1
ATOM 719 C C . PHE A 1 90 ? 22.267 5.421 -13.390 1.00 57.69 90 PHE A C 1
ATOM 721 O O . PHE A 1 90 ? 21.752 4.477 -13.986 1.00 57.69 90 PHE A O 1
ATOM 728 N N . GLU A 1 91 ? 22.120 5.621 -12.082 1.00 61.09 91 GLU A N 1
ATOM 729 C CA . GLU A 1 91 ? 21.153 4.903 -11.258 1.00 61.09 91 GLU A CA 1
ATOM 730 C C . GLU A 1 91 ? 19.747 5.202 -11.801 1.00 61.09 91 GLU A C 1
ATOM 732 O O . GLU A 1 91 ? 19.240 6.320 -11.684 1.00 61.09 91 GLU A O 1
ATOM 737 N N . VAL A 1 92 ? 19.148 4.228 -12.490 1.00 70.06 92 VAL A N 1
ATOM 738 C CA . VAL A 1 92 ? 17.791 4.366 -13.021 1.00 70.06 92 VAL A CA 1
ATOM 739 C C . VAL A 1 92 ? 16.843 4.412 -11.833 1.00 70.06 92 VAL A C 1
ATOM 741 O O . VAL A 1 92 ? 16.730 3.448 -11.078 1.00 70.06 92 VAL A O 1
ATOM 744 N N . LYS A 1 93 ? 16.169 5.549 -11.666 1.00 81.94 93 LYS A N 1
ATOM 745 C CA . LYS A 1 93 ? 15.081 5.683 -10.705 1.00 81.94 93 LYS A CA 1
ATOM 746 C C . LYS A 1 93 ? 13.779 5.230 -11.349 1.00 81.94 93 LYS A C 1
ATOM 748 O O . LYS A 1 93 ? 13.444 5.645 -12.455 1.00 81.94 93 LYS A O 1
ATOM 753 N N . CYS A 1 94 ? 13.064 4.390 -10.626 1.00 85.06 94 CYS A N 1
ATOM 754 C CA . CYS A 1 94 ? 11.758 3.864 -10.960 1.00 85.06 94 CYS A CA 1
ATOM 755 C C . CYS A 1 94 ? 10.719 4.593 -10.108 1.00 85.06 94 CYS A C 1
ATOM 757 O O . CYS A 1 94 ? 10.706 4.384 -8.890 1.00 85.06 94 CYS A O 1
ATOM 759 N N . PRO A 1 95 ? 9.886 5.460 -10.693 1.00 89.50 95 PRO A N 1
ATOM 760 C CA . PRO A 1 95 ? 8.764 6.061 -9.989 1.00 89.50 95 PRO A CA 1
ATOM 761 C C . PRO A 1 95 ? 7.595 5.078 -9.848 1.00 89.50 95 PRO A C 1
ATOM 763 O O . PRO A 1 95 ? 7.340 4.247 -10.724 1.00 89.50 95 PRO A O 1
ATOM 766 N N . ALA A 1 96 ? 6.856 5.213 -8.750 1.00 90.69 96 ALA A N 1
ATOM 767 C CA . ALA A 1 96 ? 5.568 4.570 -8.548 1.00 90.69 96 ALA A CA 1
ATOM 768 C C . ALA A 1 96 ? 4.604 5.484 -7.784 1.00 90.69 96 ALA A C 1
ATOM 770 O O . ALA A 1 96 ? 4.941 6.034 -6.734 1.00 90.69 96 ALA A O 1
ATOM 771 N N . ASP A 1 97 ? 3.378 5.568 -8.281 1.00 93.00 97 ASP A N 1
ATOM 772 C CA . ASP A 1 97 ? 2.229 6.204 -7.654 1.00 93.00 97 ASP A CA 1
ATOM 773 C C . ASP A 1 97 ? 1.304 5.133 -7.080 1.00 93.00 97 ASP A C 1
ATOM 775 O O . ASP A 1 97 ? 0.938 4.174 -7.757 1.00 93.00 97 ASP A O 1
ATOM 779 N N . VAL A 1 98 ? 0.879 5.305 -5.834 1.00 91.88 98 VAL A N 1
ATOM 780 C CA . VAL A 1 98 ? -0.020 4.385 -5.136 1.00 91.88 98 VAL A CA 1
ATOM 781 C C . VAL A 1 98 ? -1.167 5.168 -4.520 1.00 91.88 98 VAL A C 1
ATOM 783 O O . VAL A 1 98 ? -0.955 6.226 -3.935 1.00 91.88 98 VAL A O 1
ATOM 786 N N . THR A 1 99 ? -2.390 4.667 -4.670 1.00 92.75 99 THR A N 1
ATOM 787 C CA . THR A 1 99 ? -3.620 5.267 -4.139 1.00 92.75 99 THR A CA 1
ATOM 788 C C . THR A 1 99 ? -4.473 4.202 -3.461 1.00 92.75 99 THR A C 1
ATOM 790 O O . THR A 1 99 ? -4.736 3.158 -4.056 1.00 92.75 99 THR A O 1
ATOM 793 N N . GLU A 1 100 ? -4.930 4.466 -2.241 1.00 90.88 100 GLU A N 1
ATOM 794 C CA . GLU A 1 100 ? -5.961 3.661 -1.580 1.00 90.88 100 GLU A CA 1
ATOM 795 C C . GLU A 1 100 ? -7.352 4.217 -1.915 1.00 90.88 100 GLU A C 1
ATOM 797 O O . GLU A 1 100 ? -7.557 5.428 -1.879 1.00 90.88 100 GLU A O 1
ATOM 802 N N . ILE A 1 101 ? -8.289 3.351 -2.305 1.00 87.75 101 ILE A N 1
ATOM 803 C CA . ILE A 1 101 ? -9.569 3.755 -2.909 1.00 87.75 101 ILE A CA 1
ATOM 804 C C . ILE A 1 101 ? -10.537 4.374 -1.892 1.00 87.75 101 ILE A C 1
ATOM 806 O O . ILE A 1 101 ? -11.214 5.346 -2.231 1.00 87.75 101 ILE A O 1
ATOM 810 N N . ILE A 1 102 ? -10.620 3.835 -0.674 1.00 84.56 102 ILE A N 1
ATOM 811 C CA . ILE A 1 102 ? -11.622 4.239 0.327 1.00 84.56 102 ILE A CA 1
ATOM 812 C C . ILE A 1 102 ? -11.275 5.604 0.925 1.00 84.56 102 ILE A C 1
ATOM 814 O O . ILE A 1 102 ? -12.087 6.524 0.941 1.00 84.56 102 ILE A O 1
ATOM 818 N N . THR A 1 103 ? -10.044 5.742 1.396 1.00 82.06 103 THR A N 1
ATOM 819 C CA . THR A 1 103 ? -9.503 6.951 2.026 1.00 82.06 103 THR A CA 1
ATOM 820 C C . THR A 1 103 ? -8.988 7.961 1.007 1.00 82.06 103 THR A C 1
ATOM 822 O O . THR A 1 103 ? -8.638 9.078 1.379 1.00 82.06 103 THR A O 1
ATOM 825 N N . GLN A 1 104 ? -8.894 7.568 -0.270 1.00 87.75 104 GLN A N 1
ATOM 826 C CA . GLN A 1 104 ? -8.297 8.354 -1.356 1.00 87.75 104 GLN A CA 1
ATOM 827 C C . GLN A 1 104 ? -6.849 8.791 -1.072 1.00 87.75 104 GLN A C 1
ATOM 829 O O . GLN A 1 104 ? -6.324 9.717 -1.696 1.00 87.75 104 GLN A O 1
ATOM 834 N N . THR A 1 105 ? -6.175 8.114 -0.138 1.00 89.00 105 THR A N 1
ATOM 835 C CA . THR A 1 105 ? -4.806 8.436 0.256 1.00 89.00 105 THR A CA 1
ATOM 836 C C . THR A 1 105 ? -3.858 8.076 -0.877 1.00 89.00 105 THR A C 1
ATOM 838 O O . THR A 1 105 ? -3.740 6.907 -1.247 1.00 89.00 105 THR A O 1
ATOM 841 N N . LYS A 1 106 ? -3.152 9.078 -1.412 1.00 93.38 106 LYS A N 1
ATOM 842 C CA . LYS A 1 106 ? -2.200 8.918 -2.513 1.00 93.38 106 LYS A CA 1
ATOM 843 C C . LYS A 1 106 ? -0.772 9.243 -2.082 1.00 93.38 106 LYS A C 1
ATOM 845 O O . LYS A 1 106 ? -0.521 10.267 -1.440 1.00 93.38 106 LYS A O 1
ATOM 850 N N . ARG A 1 107 ? 0.181 8.406 -2.492 1.00 96.06 107 ARG A N 1
ATOM 851 C CA . ARG A 1 107 ? 1.621 8.630 -2.316 1.00 96.06 107 ARG A CA 1
ATOM 852 C C . ARG A 1 107 ? 2.393 8.267 -3.572 1.00 96.06 107 ARG A C 1
ATOM 854 O O . ARG A 1 107 ? 1.953 7.454 -4.375 1.00 96.06 107 ARG A O 1
ATOM 861 N N . HIS A 1 108 ? 3.557 8.881 -3.701 1.00 94.31 108 HIS A N 1
ATOM 862 C CA . HIS A 1 108 ? 4.506 8.636 -4.771 1.00 94.31 108 HIS A CA 1
ATOM 863 C C . HIS A 1 108 ? 5.856 8.276 -4.151 1.00 94.31 108 HIS A C 1
ATOM 865 O O . HIS A 1 108 ? 6.233 8.853 -3.127 1.00 94.31 108 HIS A O 1
ATOM 871 N N . CYS A 1 109 ? 6.579 7.335 -4.751 1.00 92.88 109 CYS A N 1
ATOM 872 C CA . CYS A 1 109 ? 7.938 7.010 -4.343 1.00 92.88 109 CYS A CA 1
ATOM 873 C C . CYS A 1 109 ? 8.810 6.613 -5.535 1.00 92.88 109 CYS A C 1
ATOM 875 O O . CYS A 1 109 ? 8.356 5.934 -6.450 1.00 92.88 109 CYS A O 1
ATOM 877 N N . GLU A 1 110 ? 10.087 6.989 -5.473 1.00 92.06 110 GLU A N 1
ATOM 878 C CA . GLU A 1 110 ? 11.115 6.600 -6.435 1.00 92.06 110 GLU A CA 1
ATOM 879 C C . GLU A 1 110 ? 12.135 5.668 -5.774 1.00 92.06 110 GLU A C 1
ATOM 881 O O . GLU A 1 110 ? 12.671 5.975 -4.701 1.00 92.06 110 GLU A O 1
ATOM 886 N N . LYS A 1 111 ? 12.430 4.533 -6.412 1.00 88.69 111 LYS A N 1
ATOM 887 C CA . LYS A 1 111 ? 13.451 3.573 -5.958 1.00 88.69 111 LYS A CA 1
ATOM 888 C C . LYS A 1 111 ? 14.235 2.987 -7.128 1.00 88.69 111 LYS A C 1
ATOM 890 O O . LYS A 1 111 ? 13.952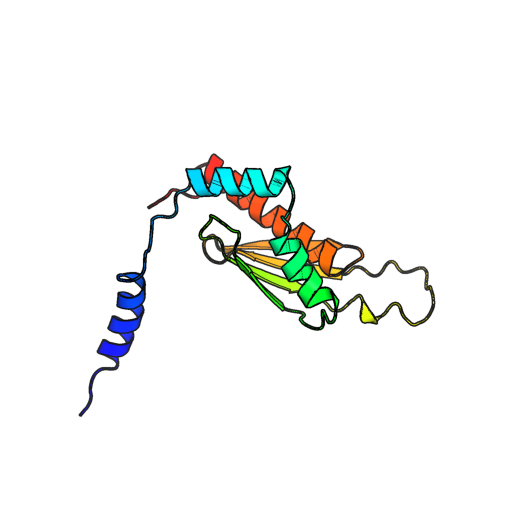 3.287 -8.276 1.00 88.69 111 LYS A O 1
ATOM 895 N N . SER A 1 112 ? 15.233 2.158 -6.837 1.00 83.38 112 SER A N 1
ATOM 896 C CA . SER A 1 112 ? 16.087 1.516 -7.845 1.00 83.38 112 SER A CA 1
ATOM 897 C C . SER A 1 112 ? 15.404 0.379 -8.617 1.00 83.38 112 SER A C 1
ATOM 899 O O . SER A 1 112 ? 15.976 -0.131 -9.576 1.00 83.38 112 SER A O 1
ATOM 901 N N . SER A 1 113 ? 14.201 -0.042 -8.211 1.00 79.94 113 SER A N 1
ATOM 902 C CA . SER A 1 113 ? 13.396 -1.029 -8.935 1.00 79.94 113 SER A CA 1
ATOM 903 C C . SER A 1 113 ? 11.908 -0.690 -8.877 1.00 79.94 113 SER A C 1
ATOM 905 O O . SER A 1 113 ? 11.449 -0.043 -7.930 1.00 79.94 113 SER A O 1
ATOM 907 N N . GLN A 1 114 ? 11.137 -1.161 -9.857 1.00 80.69 114 GLN A N 1
ATOM 908 C CA . GLN A 1 114 ? 9.691 -0.931 -9.922 1.00 80.69 114 GLN A CA 1
ATOM 909 C C . GLN A 1 114 ? 8.996 -1.498 -8.676 1.00 80.69 114 GLN A C 1
ATOM 911 O O . GLN A 1 114 ? 8.179 -0.836 -8.036 1.00 80.69 114 GLN A O 1
ATOM 916 N N . ILE A 1 115 ? 9.388 -2.708 -8.270 1.00 82.06 115 ILE A N 1
ATOM 917 C CA . ILE A 1 115 ? 8.832 -3.395 -7.097 1.00 82.06 115 ILE A CA 1
ATOM 918 C C . ILE A 1 115 ? 9.098 -2.603 -5.816 1.00 82.06 115 ILE A C 1
ATOM 920 O O . ILE A 1 115 ? 8.198 -2.424 -4.992 1.00 82.06 115 ILE A O 1
ATOM 924 N N . SER A 1 116 ? 10.330 -2.121 -5.641 1.00 84.38 116 SER A N 1
ATOM 925 C CA . SER A 1 116 ? 10.699 -1.366 -4.443 1.00 84.38 116 SER A CA 1
ATOM 926 C C . SER A 1 116 ? 10.005 -0.003 -4.394 1.00 84.38 116 SER A C 1
ATOM 928 O O . SER A 1 116 ? 9.634 0.448 -3.308 1.00 84.38 116 SER A O 1
ATOM 930 N N . ALA A 1 117 ? 9.756 0.621 -5.548 1.00 88.75 117 ALA A N 1
ATOM 931 C CA . ALA A 1 117 ? 9.007 1.868 -5.649 1.00 88.75 117 ALA A CA 1
ATOM 932 C C . ALA A 1 117 ? 7.542 1.681 -5.224 1.00 88.75 117 ALA A C 1
ATOM 934 O O . ALA A 1 117 ? 7.060 2.409 -4.351 1.00 88.75 117 ALA A O 1
ATOM 935 N N . VAL A 1 118 ? 6.859 0.649 -5.740 1.00 87.25 118 VAL A N 1
ATOM 936 C CA . VAL A 1 118 ? 5.468 0.344 -5.353 1.00 87.25 118 VAL A CA 1
ATOM 937 C C . VAL A 1 118 ? 5.375 -0.020 -3.870 1.00 87.25 118 VAL A C 1
ATOM 939 O O . VAL A 1 118 ? 4.478 0.460 -3.174 1.00 87.25 118 VAL A O 1
ATOM 942 N N . GLN A 1 119 ? 6.314 -0.814 -3.347 1.00 87.38 119 GLN A N 1
ATOM 943 C CA . GLN A 1 119 ? 6.380 -1.143 -1.917 1.00 87.38 119 GLN A CA 1
ATOM 944 C C . GLN A 1 119 ? 6.542 0.101 -1.044 1.00 87.38 119 GLN A C 1
ATOM 946 O O . GLN A 1 119 ? 5.846 0.247 -0.040 1.00 87.38 119 GLN A O 1
ATOM 951 N N . CYS A 1 120 ? 7.435 1.006 -1.440 1.00 91.44 120 CYS A N 1
ATOM 952 C CA . CYS A 1 120 ? 7.672 2.256 -0.735 1.00 91.44 120 CYS A CA 1
ATOM 953 C C . CYS A 1 120 ? 6.419 3.140 -0.707 1.00 91.44 120 CYS A C 1
ATOM 955 O O . CYS A 1 120 ? 5.973 3.538 0.369 1.00 91.44 120 CYS A O 1
ATOM 957 N N . ALA A 1 121 ? 5.813 3.398 -1.868 1.00 92.12 121 ALA A N 1
ATOM 958 C CA . ALA A 1 121 ? 4.617 4.227 -1.961 1.00 92.12 121 ALA A CA 1
ATOM 959 C C . ALA A 1 121 ? 3.425 3.596 -1.215 1.00 92.12 121 ALA A C 1
ATOM 961 O O . ALA A 1 121 ? 2.708 4.300 -0.506 1.00 92.12 121 ALA A O 1
ATOM 962 N N . THR A 1 122 ? 3.265 2.268 -1.274 1.00 90.50 122 THR A N 1
ATOM 963 C CA . THR A 1 122 ? 2.242 1.547 -0.493 1.00 90.50 122 THR A CA 1
ATOM 964 C C . THR A 1 122 ? 2.462 1.719 1.006 1.00 90.50 122 THR A C 1
ATOM 966 O O . THR A 1 122 ? 1.513 2.002 1.731 1.00 90.50 122 THR A O 1
ATOM 969 N N . LYS A 1 123 ? 3.706 1.596 1.484 1.00 92.00 123 LYS A N 1
ATOM 970 C CA . LYS A 1 123 ? 4.025 1.793 2.902 1.00 92.00 123 LYS A CA 1
ATOM 971 C C . LYS A 1 123 ? 3.625 3.193 3.370 1.00 92.00 123 LYS A C 1
ATOM 973 O O . LYS A 1 123 ? 2.937 3.317 4.374 1.00 92.00 123 LYS A O 1
ATOM 978 N N . MET A 1 124 ? 3.976 4.221 2.598 1.00 94.25 124 MET A N 1
ATOM 979 C CA . MET A 1 124 ? 3.621 5.607 2.918 1.00 94.25 124 MET A CA 1
ATOM 980 C C . MET A 1 124 ? 2.104 5.847 2.924 1.00 94.25 124 MET A C 1
ATOM 982 O O . MET A 1 124 ? 1.624 6.698 3.669 1.00 94.25 124 MET A O 1
ATOM 986 N N . VAL A 1 125 ? 1.346 5.150 2.067 1.00 93.12 125 VAL A N 1
ATOM 987 C CA . VAL A 1 125 ? -0.125 5.207 2.078 1.00 93.12 125 VAL A CA 1
ATOM 988 C C . VAL A 1 125 ? -0.659 4.623 3.382 1.00 93.12 125 VAL A C 1
ATOM 990 O O . VAL A 1 125 ? -1.474 5.261 4.037 1.00 93.12 125 VAL A O 1
ATOM 993 N N . LEU A 1 126 ? -0.174 3.449 3.787 1.00 91.00 126 LEU A N 1
ATOM 994 C CA . LEU A 1 126 ? -0.614 2.795 5.020 1.00 91.00 126 LEU A CA 1
ATOM 995 C C . LEU A 1 126 ? -0.240 3.596 6.276 1.00 91.00 126 LEU A C 1
ATOM 997 O O . LEU A 1 126 ? -1.090 3.765 7.143 1.00 91.00 126 LEU A O 1
ATOM 1001 N N . GLU A 1 127 ? 0.978 4.142 6.342 1.00 92.62 127 GLU A N 1
ATOM 1002 C CA . GLU A 1 127 ? 1.425 5.024 7.435 1.00 92.62 127 GLU A CA 1
ATOM 1003 C C . GLU A 1 127 ? 0.537 6.278 7.552 1.00 92.62 127 GLU A C 1
ATOM 1005 O O . GLU A 1 127 ? 0.199 6.719 8.650 1.00 92.62 127 GLU A O 1
ATOM 1010 N N . GLU A 1 128 ? 0.115 6.853 6.422 1.00 91.75 128 GLU A N 1
ATOM 1011 C CA . GLU A 1 128 ? -0.783 8.012 6.418 1.00 91.75 128 GLU A CA 1
ATOM 1012 C C . GLU A 1 128 ? -2.209 7.642 6.851 1.00 91.75 128 GLU A C 1
ATOM 1014 O O . GLU A 1 128 ? -2.842 8.410 7.575 1.00 91.75 128 GLU A O 1
ATOM 1019 N N . ILE A 1 129 ? -2.716 6.476 6.442 1.00 88.62 129 ILE A N 1
ATOM 1020 C CA . ILE A 1 129 ? -4.030 5.981 6.878 1.00 88.62 129 ILE A CA 1
ATOM 1021 C C . ILE A 1 129 ? -4.021 5.713 8.383 1.00 88.62 129 ILE A C 1
ATOM 1023 O O . ILE A 1 129 ? -4.927 6.173 9.075 1.00 88.62 129 ILE A O 1
ATOM 1027 N N . GLU A 1 130 ? -2.991 5.037 8.900 1.00 89.75 130 GLU A N 1
ATOM 1028 C CA . GLU A 1 130 ? -2.793 4.833 10.339 1.00 89.75 130 GLU A CA 1
ATOM 1029 C C . GLU A 1 130 ? -2.809 6.168 11.085 1.00 89.75 130 GLU A C 1
ATOM 1031 O O . GLU A 1 130 ? -3.623 6.362 11.987 1.00 89.75 130 GLU A O 1
ATOM 1036 N N . LYS A 1 131 ? -1.996 7.134 10.645 1.00 89.62 131 LYS A N 1
ATOM 1037 C CA . LYS A 1 131 ? -1.959 8.465 11.255 1.00 89.62 131 LYS A CA 1
ATOM 1038 C C . LYS A 1 131 ? -3.323 9.155 11.221 1.00 89.62 131 LYS A C 1
ATOM 1040 O O . LYS A 1 131 ? -3.715 9.779 12.203 1.00 89.62 131 LYS A O 1
ATOM 1045 N N . ASN A 1 132 ? -4.044 9.073 10.103 1.00 86.00 132 ASN A N 1
ATOM 1046 C CA . ASN A 1 132 ? -5.357 9.702 9.948 1.00 86.00 132 ASN A CA 1
ATOM 1047 C C . ASN A 1 132 ? -6.435 9.042 10.821 1.00 86.00 132 ASN A C 1
ATOM 1049 O O . ASN A 1 132 ? -7.332 9.741 11.297 1.00 86.00 132 ASN A O 1
ATOM 1053 N N . ILE A 1 133 ? -6.325 7.740 11.077 1.00 85.12 133 ILE A N 1
ATOM 1054 C CA . ILE A 1 133 ? -7.138 7.032 12.069 1.00 85.12 133 ILE A CA 1
ATOM 1055 C C . ILE A 1 133 ? -6.805 7.528 13.485 1.00 85.12 133 ILE A C 1
ATOM 1057 O O . ILE A 1 133 ? -7.711 7.899 14.229 1.00 85.12 133 ILE A O 1
ATOM 1061 N N . GLU A 1 134 ? -5.521 7.596 13.850 1.00 83.31 134 GLU A N 1
ATOM 1062 C CA . GLU A 1 134 ? -5.079 7.994 15.197 1.00 83.31 134 GLU A CA 1
ATOM 1063 C C . GLU A 1 134 ? -5.502 9.418 15.576 1.00 83.31 134 GLU A C 1
ATOM 1065 O O . GLU A 1 134 ? -5.875 9.674 16.719 1.00 83.31 134 GLU A O 1
ATOM 1070 N N . ILE A 1 135 ? -5.485 10.346 14.616 1.00 85.38 135 ILE A N 1
ATOM 1071 C CA . ILE A 1 135 ? -5.917 11.737 14.832 1.00 85.38 135 ILE A CA 1
ATOM 1072 C C . ILE A 1 135 ? -7.427 11.943 14.620 1.00 85.38 135 ILE A C 1
ATOM 1074 O O . ILE A 1 135 ? -7.886 13.086 14.605 1.00 85.38 135 ILE A O 1
ATOM 1078 N N . GLY A 1 136 ? -8.195 10.867 14.416 1.00 76.81 136 GLY A N 1
ATOM 1079 C CA . GLY A 1 136 ? -9.654 10.906 14.287 1.00 76.81 136 GLY A CA 1
ATOM 1080 C C . GLY A 1 136 ? -10.182 11.524 12.988 1.00 76.81 136 GLY A C 1
ATOM 1081 O O . GLY A 1 136 ? -11.349 11.900 12.928 1.00 76.81 136 GLY A O 1
ATOM 1082 N N . LYS A 1 137 ? -9.354 11.645 11.940 1.00 75.06 137 LYS A N 1
ATOM 1083 C CA . LYS A 1 137 ? -9.803 12.090 10.603 1.00 75.06 137 LYS A CA 1
ATOM 1084 C C . LYS A 1 137 ? -10.538 10.999 9.828 1.00 75.06 137 LYS A C 1
ATOM 1086 O O . LYS A 1 137 ? -11.261 11.312 8.888 1.00 75.06 137 LYS A O 1
ATOM 1091 N N . ILE A 1 138 ? -10.332 9.740 10.205 1.00 69.12 138 ILE A N 1
ATOM 1092 C CA . ILE A 1 138 ? -11.060 8.585 9.686 1.00 69.12 138 ILE A CA 1
ATOM 1093 C C . ILE A 1 138 ? -11.787 7.955 10.875 1.00 69.12 138 ILE A C 1
ATOM 1095 O O . ILE A 1 138 ? -11.164 7.313 11.719 1.00 69.12 138 ILE A O 1
ATOM 1099 N N . SER A 1 139 ? -13.098 8.168 10.958 1.00 55.25 139 SER A N 1
ATOM 1100 C CA . SER A 1 139 ? -13.974 7.547 11.955 1.00 55.25 139 SER A CA 1
ATOM 1101 C C . SER A 1 139 ? -14.871 6.518 11.273 1.00 55.25 139 SER A C 1
ATOM 1103 O O . SER A 1 139 ? -15.413 6.793 10.203 1.00 55.25 139 SER A O 1
ATOM 1105 N N . GLY A 1 140 ? -15.005 5.337 11.877 1.00 54.88 140 GLY A N 1
ATOM 1106 C CA . GLY A 1 140 ? -15.889 4.278 11.392 1.00 54.88 140 GLY A CA 1
ATOM 1107 C C . GLY A 1 140 ? -17.328 4.774 11.417 1.00 54.88 140 GLY A C 1
ATOM 1108 O O . GLY A 1 140 ? -17.712 5.464 12.363 1.00 54.88 140 GLY A O 1
ATOM 1109 N N . PHE A 1 141 ? -18.069 4.488 10.351 1.00 41.50 141 PHE A N 1
ATOM 1110 C CA . PHE A 1 141 ? -19.505 4.750 10.281 1.00 41.50 141 PHE A CA 1
ATOM 1111 C C . PHE A 1 141 ? -20.284 3.682 11.043 1.00 41.50 141 PHE A C 1
ATOM 1113 O O . PHE A 1 141 ? -19.890 2.497 10.940 1.00 41.50 141 PHE A O 1
#

Radius of gyration: 18.86 Å; chains: 1; bounding box: 68×26×38 Å

Organism: NCBI:txid2607531

Sequence (141 aa):
MRLSIVFLLVLVTAYCQFDSCEGFDVQQTLAKIREVLEKGFGNKFKKFFHGITKFFKEINGKFVIDGTPLVITFFADDCEMKITGKRGLFEVKCPADVTEIITQTKRHCEKSSQISAVQCATKMVLEEIEKNIEIGKISGF

Secondary structure (DSSP, 8-state):
----HHHHHHHHHHHHHHS------HHHHHHHHHHHHHH-S-HHHHHHHHHHHTS---SEEEEE-TTSS-EEEEEE---GGGGGS---S----EEEEEEETTT--EEEEEESSHHHHHHHHHHHHHHHHHHHHHTTSS---

pLDDT: mean 71.73, std 17.61, range [37.69, 96.06]